Protein AF-A0A0A1ZE81-F1 (afdb_monomer_lite)

Foldseek 3Di:
DPDDQDQDPVSLVVQLVVVLVVDDDPPLVVSSVVSCVVCVVRNNCVVPVPVSVVSSCCVVPVVVVD

Secondary structure (DSSP, 8-state):
--S---SSHHHHHHHHHHHHHH---S-HHHHHHHHHHHTTT-HHHHH-HHHHHHHHHIIIIIS---

Structure (mmCIF, N/CA/C/O backbone):
data_AF-A0A0A1ZE81-F1
#
_entry.id   AF-A0A0A1ZE81-F1
#
loop_
_atom_site.group_PDB
_atom_site.id
_atom_site.type_symbol
_atom_site.label_atom_id
_atom_site.label_alt_id
_atom_site.label_comp_id
_atom_site.label_asym_id
_atom_site.label_entity_id
_atom_site.label_seq_id
_atom_site.pdbx_PDB_ins_code
_atom_site.Cartn_x
_atom_site.Cartn_y
_atom_site.Cartn_z
_atom_site.occupancy
_atom_site.B_iso_or_equiv
_atom_site.auth_seq_id
_atom_site.auth_comp_id
_atom_site.auth_asym_id
_atom_site.auth_atom_id
_atom_site.pdbx_PDB_model_num
ATOM 1 N N . MET A 1 1 ? -12.810 3.927 -13.614 1.00 44.91 1 MET A N 1
ATOM 2 C CA . MET A 1 1 ? -11.622 3.771 -14.474 1.00 44.91 1 MET A CA 1
ATOM 3 C C . MET A 1 1 ? -10.752 2.671 -13.876 1.00 44.91 1 MET A C 1
ATOM 5 O O . MET A 1 1 ? -9.768 2.966 -13.220 1.00 44.91 1 MET A O 1
ATOM 9 N N . LYS A 1 2 ? -11.116 1.396 -14.077 1.00 52.50 2 LYS A N 1
ATOM 10 C CA . LYS A 1 2 ? -10.054 0.400 -14.290 1.00 52.50 2 LYS A CA 1
ATOM 11 C C . LYS A 1 2 ? -9.378 0.827 -15.594 1.00 52.50 2 LYS A C 1
ATOM 13 O O . LYS A 1 2 ? -10.079 1.412 -16.410 1.00 52.50 2 LYS A O 1
ATOM 18 N N . ASP A 1 3 ? -8.068 0.684 -15.738 1.00 62.03 3 ASP A N 1
ATOM 19 C CA . ASP A 1 3 ? -7.430 0.328 -17.027 1.00 62.03 3 ASP A CA 1
ATOM 20 C C . ASP A 1 3 ? -6.004 0.839 -17.196 1.00 62.03 3 ASP A C 1
ATOM 22 O O . ASP A 1 3 ? -5.375 0.478 -18.186 1.00 62.03 3 ASP A O 1
ATOM 26 N N . LYS A 1 4 ? -5.424 1.601 -16.257 1.00 72.94 4 LYS A N 1
ATOM 27 C CA . LYS A 1 4 ? -3.983 1.896 -16.325 1.00 72.94 4 LYS A CA 1
ATOM 28 C C . LYS A 1 4 ? -3.330 1.902 -14.948 1.00 72.94 4 LYS A C 1
ATOM 30 O O . LYS A 1 4 ? -3.252 2.940 -14.302 1.00 72.94 4 LYS A O 1
ATOM 35 N N . LEU A 1 5 ? -2.864 0.727 -14.529 1.00 87.81 5 LEU A N 1
ATOM 36 C CA . LEU A 1 5 ? -1.827 0.622 -13.508 1.00 87.81 5 LEU A CA 1
ATOM 37 C C . LEU A 1 5 ? -0.481 0.861 -14.188 1.00 87.81 5 LEU A C 1
ATOM 39 O O . LEU A 1 5 ? -0.186 0.250 -15.216 1.00 87.81 5 LEU A O 1
ATOM 43 N N . TYR A 1 6 ? 0.324 1.748 -13.623 1.00 93.44 6 TYR A N 1
ATOM 44 C CA . TYR A 1 6 ? 1.663 2.036 -14.116 1.00 93.44 6 TYR A CA 1
ATOM 45 C C . TYR A 1 6 ? 2.708 1.514 -13.139 1.00 93.44 6 TYR A C 1
ATOM 47 O O . TYR A 1 6 ? 2.501 1.482 -11.925 1.00 93.44 6 TYR A O 1
ATOM 55 N N . ASP A 1 7 ? 3.864 1.142 -13.675 1.00 95.69 7 ASP A N 1
ATOM 56 C CA . ASP A 1 7 ? 5.036 0.789 -12.882 1.00 95.69 7 ASP A CA 1
ATOM 57 C C . ASP A 1 7 ? 5.723 2.053 -12.332 1.00 95.69 7 ASP A C 1
ATOM 59 O O . ASP A 1 7 ? 6.808 2.446 -12.755 1.00 95.69 7 ASP A O 1
ATOM 63 N N . ASN A 1 8 ? 5.029 2.771 -11.447 1.00 95.62 8 ASN A N 1
ATOM 64 C CA . ASN A 1 8 ? 5.571 3.916 -10.727 1.00 95.62 8 ASN A CA 1
ATOM 65 C C . ASN A 1 8 ? 4.891 4.109 -9.363 1.00 95.62 8 ASN A C 1
ATOM 67 O O . ASN A 1 8 ? 3.808 3.582 -9.088 1.00 95.62 8 ASN A O 1
ATOM 71 N N . ALA A 1 9 ? 5.555 4.892 -8.511 1.00 94.62 9 ALA A N 1
ATOM 72 C CA . ALA A 1 9 ? 5.103 5.154 -7.151 1.00 94.62 9 ALA A CA 1
ATOM 73 C C . ALA A 1 9 ? 3.766 5.909 -7.109 1.00 94.62 9 ALA A C 1
ATOM 75 O O . ALA A 1 9 ? 2.940 5.615 -6.254 1.00 94.62 9 ALA A O 1
ATOM 76 N N . ASP A 1 10 ? 3.522 6.839 -8.037 1.00 94.00 10 ASP A N 1
ATOM 77 C CA . ASP A 1 10 ? 2.294 7.642 -8.046 1.00 94.00 10 ASP A CA 1
ATOM 78 C C . ASP A 1 10 ? 1.054 6.791 -8.341 1.00 94.00 10 ASP A C 1
ATOM 80 O O . ASP A 1 10 ? 0.049 6.896 -7.639 1.00 94.00 10 ASP A O 1
ATOM 84 N N . SER A 1 11 ? 1.140 5.889 -9.322 1.00 95.12 11 SER A N 1
ATOM 85 C CA . SER A 1 11 ? 0.087 4.917 -9.626 1.00 95.12 11 SER A CA 1
ATOM 86 C C . SER A 1 11 ? -0.172 4.008 -8.431 1.00 95.12 11 SER A C 1
ATOM 88 O O . SER A 1 11 ? -1.319 3.855 -8.017 1.00 95.12 11 SER A O 1
ATOM 90 N N . PHE A 1 12 ? 0.891 3.463 -7.829 1.00 96.12 12 PHE A N 1
ATOM 91 C CA . PHE A 1 12 ? 0.761 2.617 -6.643 1.00 96.12 12 PHE A CA 1
ATOM 92 C C . PHE A 1 12 ? 0.127 3.373 -5.473 1.00 96.12 12 PHE A C 1
ATOM 94 O O . PHE A 1 12 ? -0.700 2.828 -4.752 1.00 96.12 12 PHE A O 1
ATOM 101 N N . ALA A 1 13 ? 0.472 4.647 -5.300 1.00 94.88 13 ALA A N 1
ATOM 102 C CA . ALA A 1 13 ? -0.043 5.491 -4.236 1.00 94.88 13 ALA A CA 1
ATOM 103 C C . ALA A 1 13 ? -1.542 5.770 -4.361 1.00 94.88 13 ALA A C 1
ATOM 105 O O . ALA A 1 13 ? -2.218 5.861 -3.339 1.00 94.88 13 ALA A O 1
ATOM 106 N N . VAL A 1 14 ? -2.057 5.908 -5.583 1.00 94.12 14 VAL A N 1
ATOM 107 C CA . VAL A 1 14 ? -3.499 6.044 -5.822 1.00 94.12 14 VAL A CA 1
ATOM 108 C C . VAL A 1 14 ? -4.214 4.752 -5.434 1.00 94.12 14 VAL A C 1
ATOM 110 O O . VAL A 1 14 ? -5.114 4.800 -4.600 1.00 94.12 14 VAL A O 1
ATOM 113 N N . SER A 1 15 ? -3.765 3.603 -5.949 1.00 95.31 15 SER A N 1
ATOM 114 C CA . SER A 1 15 ? -4.375 2.304 -5.632 1.00 95.31 15 SER A CA 1
ATOM 115 C C . SER A 1 15 ? -4.285 1.959 -4.143 1.00 95.31 15 SER A C 1
ATOM 117 O O . SER A 1 15 ? -5.242 1.454 -3.564 1.00 95.31 15 SER A O 1
ATOM 119 N N . PHE A 1 16 ? -3.165 2.283 -3.492 1.00 95.81 16 PHE A N 1
ATOM 120 C CA . PHE A 1 16 ? -3.001 2.105 -2.050 1.00 95.81 16 PHE A CA 1
ATOM 121 C C . PHE A 1 16 ? -4.020 2.932 -1.260 1.00 95.81 16 PHE A C 1
ATOM 123 O O . PHE A 1 16 ? -4.668 2.400 -0.364 1.00 95.81 16 PHE A O 1
ATOM 130 N N . ASP A 1 17 ? -4.187 4.217 -1.594 1.00 94.69 17 ASP A N 1
ATOM 131 C CA . ASP A 1 17 ? -5.121 5.112 -0.897 1.00 94.69 17 ASP A CA 1
ATOM 132 C C . ASP A 1 17 ? -6.589 4.682 -1.080 1.00 94.69 17 ASP A C 1
ATOM 134 O O . ASP A 1 17 ? -7.412 4.916 -0.190 1.00 94.69 17 ASP A O 1
ATOM 138 N N . GLU A 1 18 ? -6.921 4.084 -2.227 1.00 93.94 18 GLU A N 1
ATOM 139 C CA . GLU A 1 18 ? -8.243 3.524 -2.518 1.00 93.94 18 GLU A CA 1
ATOM 140 C C . GLU A 1 18 ? -8.520 2.283 -1.666 1.00 93.94 18 GLU A C 1
ATOM 142 O O . GLU A 1 18 ? -9.485 2.278 -0.898 1.00 93.94 18 GLU A O 1
ATOM 147 N N . GLU A 1 19 ? -7.649 1.272 -1.722 1.00 95.19 19 GLU A N 1
ATOM 148 C CA . GLU A 1 19 ? -7.850 0.027 -0.970 1.00 95.19 19 GLU A CA 1
ATOM 149 C C . GLU A 1 19 ? -7.742 0.229 0.543 1.00 95.19 19 GLU A C 1
ATOM 151 O O . GLU A 1 19 ? -8.494 -0.370 1.311 1.00 95.19 19 GLU A O 1
ATOM 156 N N . TRP A 1 20 ? -6.887 1.143 1.005 1.00 95.50 20 TRP A N 1
ATOM 157 C CA . TRP A 1 20 ? -6.752 1.463 2.427 1.00 95.50 20 TRP A CA 1
ATOM 158 C C . TRP A 1 20 ? -8.076 1.880 3.081 1.00 95.50 20 TRP A C 1
ATOM 160 O O . TRP A 1 20 ? -8.323 1.571 4.251 1.00 95.50 20 TRP A O 1
ATOM 170 N N . LYS A 1 21 ? -8.949 2.577 2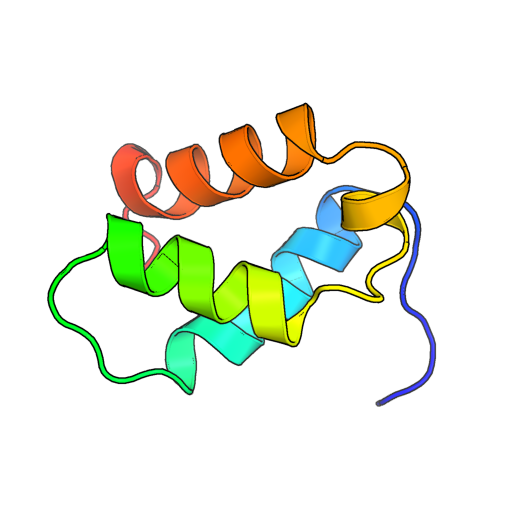.348 1.00 93.56 21 LYS A N 1
ATOM 171 C CA . LYS A 1 21 ? -10.263 3.011 2.851 1.00 93.56 21 LYS A CA 1
ATOM 172 C C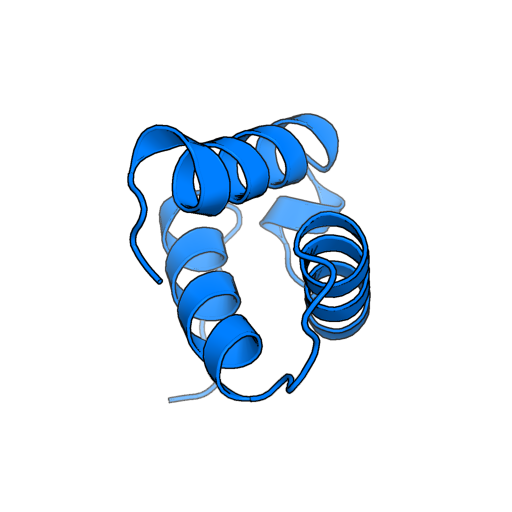 . LYS A 1 21 ? -11.278 1.870 2.924 1.00 93.56 21 LYS A C 1
ATOM 174 O O . LYS A 1 21 ? -12.230 1.978 3.689 1.00 93.56 21 LYS A O 1
ATOM 179 N N . ASN A 1 22 ? -11.064 0.797 2.166 1.00 93.56 22 ASN A N 1
ATOM 180 C CA . ASN A 1 22 ? -11.970 -0.350 2.093 1.00 93.56 22 ASN A CA 1
ATOM 181 C C . ASN A 1 22 ? -11.690 -1.403 3.176 1.00 93.56 22 ASN A C 1
ATOM 183 O O . ASN A 1 22 ? -12.514 -2.288 3.398 1.00 93.56 22 ASN A O 1
ATOM 187 N N . ILE A 1 23 ? -10.540 -1.323 3.853 1.00 94.06 23 ILE A N 1
ATOM 188 C CA . ILE A 1 23 ? -10.151 -2.274 4.897 1.00 94.06 23 ILE A CA 1
ATOM 189 C C . ILE A 1 23 ? -10.409 -1.669 6.274 1.00 94.06 23 ILE A C 1
ATOM 191 O O . ILE A 1 23 ? -9.761 -0.698 6.668 1.00 94.06 23 ILE A O 1
ATOM 195 N N . ASP A 1 24 ? -11.294 -2.291 7.046 1.00 93.44 24 ASP A N 1
ATOM 196 C CA . ASP A 1 24 ? -11.436 -1.997 8.470 1.00 93.44 24 ASP A CA 1
ATOM 197 C C . ASP A 1 24 ? -10.437 -2.839 9.281 1.00 93.44 24 ASP A C 1
ATOM 199 O O . ASP A 1 24 ? -10.467 -4.074 9.259 1.00 93.44 24 ASP A O 1
ATOM 203 N N . CYS A 1 25 ? -9.463 -2.174 9.903 1.00 93.50 25 CYS A N 1
ATOM 204 C CA . CYS A 1 25 ? -8.411 -2.811 10.692 1.00 93.50 25 CYS A CA 1
ATOM 205 C C . CYS A 1 25 ? -7.689 -1.767 11.556 1.00 93.50 25 CYS A C 1
ATOM 207 O O . CYS A 1 25 ? -7.158 -0.789 11.027 1.00 93.50 25 CYS A O 1
ATOM 209 N N . GLU A 1 26 ? -7.653 -1.993 12.871 1.00 92.06 26 GLU A N 1
ATOM 210 C CA . GLU A 1 26 ? -7.016 -1.084 13.837 1.00 92.06 26 GLU A CA 1
ATOM 211 C C . GLU A 1 26 ? -5.482 -1.184 13.838 1.00 92.06 26 GLU A C 1
ATOM 213 O O . GLU A 1 26 ? -4.791 -0.181 14.027 1.00 92.06 26 GLU A O 1
ATOM 218 N N . ASP A 1 27 ? -4.927 -2.378 13.596 1.00 95.06 27 ASP A N 1
ATOM 219 C CA . ASP A 1 27 ? -3.479 -2.555 13.474 1.00 95.06 27 ASP A CA 1
ATOM 220 C C . ASP A 1 27 ? -3.009 -2.048 12.107 1.00 95.06 27 ASP A C 1
ATOM 222 O O . ASP A 1 27 ? -3.183 -2.697 11.075 1.00 95.06 27 ASP A O 1
ATOM 226 N N . LEU A 1 28 ? -2.378 -0.874 12.114 1.00 93.50 28 LEU A N 1
ATOM 227 C CA . LEU A 1 28 ? -1.898 -0.202 10.910 1.00 93.50 28 LEU A CA 1
ATOM 228 C C . LEU A 1 28 ? -0.892 -1.035 10.111 1.00 93.50 28 LEU A C 1
ATOM 230 O O . LEU A 1 28 ? -0.895 -0.958 8.885 1.00 93.50 28 LEU A O 1
ATOM 234 N N . ARG A 1 29 ? -0.032 -1.826 10.762 1.00 94.31 29 ARG A N 1
ATOM 235 C CA . ARG A 1 29 ? 0.949 -2.661 10.050 1.00 94.31 29 ARG A CA 1
ATOM 236 C C . ARG A 1 29 ? 0.254 -3.833 9.377 1.00 94.31 29 ARG A C 1
ATOM 238 O O . ARG A 1 29 ? 0.472 -4.057 8.190 1.00 94.31 29 ARG A O 1
ATOM 245 N N . LEU A 1 30 ? -0.649 -4.494 10.097 1.00 96.06 30 LEU A N 1
ATOM 246 C CA . LEU A 1 30 ? -1.475 -5.559 9.530 1.00 96.06 30 LEU A CA 1
ATOM 247 C C . LEU A 1 30 ? -2.361 -5.038 8.390 1.00 96.06 30 LEU A C 1
ATOM 249 O O . LEU A 1 30 ? -2.555 -5.715 7.384 1.00 96.06 30 LEU A O 1
ATOM 253 N N . LYS A 1 31 ? -2.883 -3.816 8.520 1.00 96.88 31 LYS A N 1
ATOM 254 C CA . LYS A 1 31 ? -3.668 -3.162 7.473 1.00 96.88 31 LYS A CA 1
ATOM 255 C C . LYS A 1 31 ? -2.835 -2.896 6.218 1.00 96.88 31 LYS A C 1
ATOM 257 O O . LYS A 1 31 ? -3.335 -3.140 5.123 1.00 96.88 31 LYS A O 1
ATOM 262 N N . ILE A 1 32 ? -1.574 -2.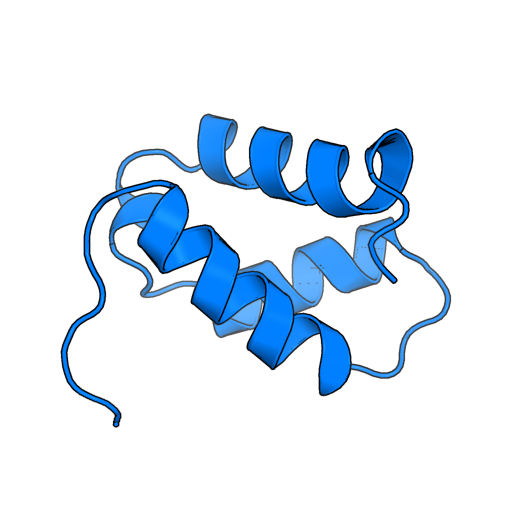465 6.356 1.00 96.50 32 ILE A N 1
ATOM 263 C CA . ILE A 1 32 ? -0.641 -2.342 5.218 1.00 96.50 32 ILE A CA 1
ATOM 264 C C . ILE A 1 32 ? -0.488 -3.696 4.523 1.00 96.50 32 ILE A C 1
ATOM 266 O O . ILE A 1 32 ? -0.616 -3.758 3.303 1.00 96.50 32 ILE A O 1
ATOM 270 N N . ASP A 1 33 ? -0.258 -4.770 5.278 1.00 97.31 33 ASP A N 1
ATOM 271 C CA . ASP A 1 33 ? -0.060 -6.103 4.703 1.00 97.31 33 ASP A CA 1
ATOM 272 C C . ASP A 1 33 ? -1.296 -6.571 3.916 1.00 97.31 33 ASP A C 1
ATOM 274 O O . ASP A 1 33 ? -1.164 -7.008 2.774 1.00 97.31 33 ASP A O 1
ATOM 278 N N . LYS A 1 34 ? -2.506 -6.353 4.445 1.00 97.44 34 LYS A N 1
ATOM 279 C CA . LYS A 1 34 ? -3.760 -6.652 3.729 1.00 97.44 34 LYS A CA 1
ATOM 280 C C . LYS A 1 34 ? -3.928 -5.838 2.442 1.00 97.44 34 LYS A C 1
ATOM 282 O O . LYS A 1 34 ? -4.367 -6.377 1.431 1.00 97.44 34 LYS A O 1
ATOM 287 N N . VAL A 1 35 ? -3.575 -4.548 2.445 1.00 97.00 35 VAL A N 1
ATOM 288 C CA . VAL A 1 35 ? -3.598 -3.737 1.211 1.00 97.00 35 VAL A CA 1
ATOM 289 C C . VAL A 1 35 ? -2.596 -4.280 0.190 1.00 97.00 35 VAL A C 1
ATOM 291 O O . VAL A 1 35 ? -2.888 -4.312 -1.002 1.00 97.00 35 VAL A O 1
ATOM 294 N N . PHE A 1 36 ? -1.427 -4.743 0.634 1.00 97.19 36 PHE A N 1
ATOM 295 C CA . PHE A 1 36 ? -0.418 -5.328 -0.253 1.00 97.19 36 PHE A CA 1
ATOM 296 C C . PHE A 1 36 ? -0.892 -6.638 -0.879 1.00 97.19 36 PHE A C 1
ATOM 298 O O . PHE A 1 36 ? -0.608 -6.875 -2.049 1.00 97.19 36 PHE A O 1
ATOM 305 N N . GLU A 1 37 ? -1.641 -7.459 -0.144 1.00 96.88 37 GLU A N 1
ATOM 306 C CA . GLU A 1 37 ? -2.275 -8.664 -0.689 1.00 96.88 37 GLU A CA 1
ATOM 307 C C . GLU A 1 37 ? -3.281 -8.318 -1.798 1.00 96.88 37 GLU A C 1
ATOM 309 O O . GLU A 1 37 ? -3.240 -8.921 -2.874 1.00 96.88 37 GLU A O 1
ATOM 314 N N . LEU A 1 38 ? -4.124 -7.299 -1.585 1.00 96.12 38 LEU A N 1
ATOM 315 C CA . LEU A 1 38 ? -5.082 -6.819 -2.594 1.00 96.12 38 LEU A CA 1
ATOM 316 C C . LEU A 1 38 ? -4.398 -6.215 -3.828 1.00 96.12 38 LEU A C 1
ATOM 318 O O . LEU A 1 38 ? -4.917 -6.322 -4.937 1.00 96.12 38 LEU A O 1
ATOM 322 N N . LEU A 1 39 ? -3.230 -5.598 -3.645 1.00 96.06 39 LEU A N 1
ATOM 323 C CA . LEU A 1 39 ? -2.438 -4.980 -4.710 1.00 96.06 39 LEU A CA 1
ATOM 324 C C . LEU A 1 39 ? -1.318 -5.886 -5.236 1.00 96.06 39 LEU A C 1
ATOM 326 O O . LEU A 1 39 ? -0.411 -5.384 -5.900 1.00 96.06 39 LEU A O 1
ATOM 330 N N . SER A 1 40 ? -1.365 -7.192 -4.962 1.00 96.12 40 SER A N 1
ATOM 331 C CA . SER A 1 40 ? -0.306 -8.155 -5.310 1.00 96.12 40 SER A CA 1
ATOM 332 C C . SER A 1 40 ? 0.063 -8.165 -6.800 1.00 96.12 40 SER A C 1
ATOM 334 O O . SER A 1 40 ? 1.229 -8.365 -7.130 1.00 96.12 40 SER A O 1
ATOM 336 N N . ASP A 1 41 ? -0.887 -7.839 -7.680 1.00 95.31 41 ASP A N 1
ATOM 337 C CA . ASP A 1 41 ? -0.683 -7.737 -9.131 1.00 95.31 41 ASP A CA 1
ATOM 338 C C . ASP A 1 41 ? -0.308 -6.319 -9.619 1.00 95.31 41 ASP A C 1
ATOM 340 O O . ASP A 1 41 ? -0.195 -6.073 -10.824 1.00 95.31 41 ASP A O 1
ATOM 344 N N . HIS A 1 42 ? -0.115 -5.345 -8.720 1.00 96.19 42 HIS A N 1
ATOM 345 C CA . HIS A 1 42 ? 0.249 -3.985 -9.116 1.00 96.19 42 HIS A CA 1
ATOM 346 C C . HIS A 1 42 ? 1.689 -3.954 -9.675 1.00 96.19 42 HIS A C 1
ATOM 348 O O . HIS A 1 42 ? 2.621 -4.334 -8.960 1.00 96.19 42 HIS A O 1
ATOM 354 N N . PRO A 1 43 ? 1.932 -3.412 -10.891 1.00 96.75 43 PRO A N 1
ATOM 355 C CA . PRO A 1 43 ? 3.245 -3.446 -11.545 1.00 96.75 43 PRO A CA 1
ATOM 356 C C . PRO A 1 43 ? 4.390 -2.920 -10.673 1.00 96.75 43 PRO A C 1
ATOM 358 O O . PRO A 1 43 ? 5.425 -3.564 -10.557 1.00 96.75 43 PRO A O 1
ATOM 361 N N . PHE A 1 44 ? 4.170 -1.794 -9.987 1.00 97.50 44 PHE A N 1
ATOM 362 C CA . PHE A 1 44 ? 5.160 -1.212 -9.076 1.00 97.50 44 PHE A CA 1
ATOM 363 C C . PHE A 1 44 ? 5.453 -2.060 -7.830 1.00 97.50 44 PHE A C 1
ATOM 365 O O . P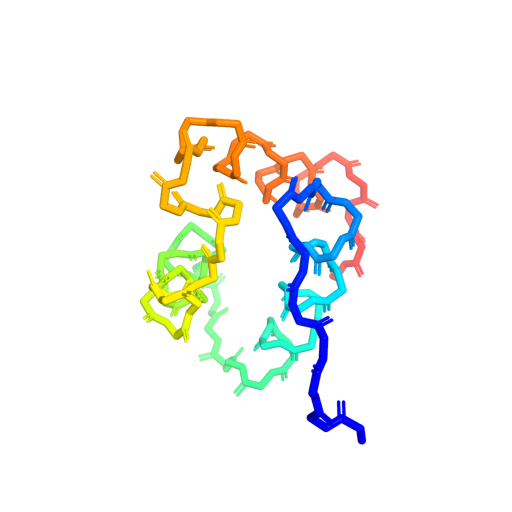HE A 1 44 ? 6.577 -2.048 -7.327 1.00 97.50 44 PHE A O 1
ATOM 372 N N . LEU A 1 45 ? 4.462 -2.798 -7.315 1.00 97.12 45 LEU A N 1
ATOM 373 C CA . LEU A 1 45 ? 4.685 -3.683 -6.173 1.00 97.12 45 LEU A CA 1
ATOM 374 C C . LEU A 1 45 ? 5.531 -4.889 -6.595 1.00 97.12 45 LEU A C 1
ATOM 376 O O . LEU A 1 45 ? 6.436 -5.282 -5.864 1.00 97.12 45 LEU A O 1
ATOM 380 N N . LEU A 1 46 ? 5.277 -5.421 -7.793 1.00 96.81 46 LEU A N 1
ATOM 381 C CA . LEU A 1 46 ? 6.047 -6.518 -8.378 1.00 96.81 46 LEU A CA 1
ATOM 382 C C . LEU A 1 46 ? 7.484 -6.103 -8.723 1.00 96.81 46 LEU A C 1
ATOM 384 O O . LEU A 1 46 ? 8.425 -6.834 -8.419 1.00 96.81 46 LEU A O 1
ATOM 388 N N . SER A 1 47 ? 7.669 -4.935 -9.343 1.00 97.44 47 SER A N 1
ATOM 389 C CA . SER A 1 47 ? 8.982 -4.457 -9.791 1.00 97.44 47 SER A CA 1
ATOM 390 C C . SER A 1 47 ? 9.847 -3.928 -8.641 1.00 97.44 47 SER A C 1
ATOM 392 O O . SER A 1 47 ? 11.068 -4.087 -8.655 1.00 97.44 47 SER A O 1
ATOM 394 N N . ASN A 1 48 ? 9.231 -3.290 -7.638 1.00 97.00 48 ASN A N 1
ATOM 395 C CA . ASN A 1 48 ? 9.913 -2.537 -6.586 1.00 97.00 48 ASN A CA 1
ATOM 396 C C . ASN A 1 48 ? 9.281 -2.747 -5.190 1.00 97.00 48 ASN A C 1
ATOM 398 O O . ASN A 1 48 ? 8.949 -1.770 -4.506 1.00 97.00 48 ASN A O 1
ATOM 402 N N . PRO A 1 49 ? 9.182 -3.994 -4.689 1.00 96.56 49 PRO A N 1
ATOM 403 C CA . PRO A 1 49 ? 8.442 -4.311 -3.462 1.00 96.56 49 PRO A CA 1
ATOM 404 C C . PRO A 1 49 ? 8.969 -3.578 -2.222 1.00 96.56 49 PRO A C 1
ATOM 406 O O . PRO A 1 49 ? 8.200 -3.081 -1.396 1.00 96.56 49 PRO A O 1
ATOM 409 N N . THR A 1 50 ? 10.291 -3.434 -2.113 1.00 97.38 50 THR A N 1
ATOM 410 C CA . THR A 1 50 ? 10.935 -2.703 -1.012 1.00 97.38 50 THR A CA 1
ATOM 411 C C . THR A 1 50 ? 10.540 -1.226 -0.997 1.00 97.38 50 THR A C 1
ATOM 413 O O . THR A 1 50 ? 10.282 -0.665 0.068 1.00 97.38 50 THR A O 1
ATOM 416 N N . ASN A 1 51 ? 10.487 -0.578 -2.164 1.00 96.94 51 ASN A N 1
ATOM 417 C CA . ASN A 1 51 ? 10.119 0.836 -2.252 1.00 96.94 51 ASN A CA 1
ATOM 418 C C . ASN A 1 51 ? 8.611 1.032 -2.094 1.00 96.94 51 ASN A C 1
ATOM 420 O O . ASN A 1 51 ? 8.205 1.989 -1.436 1.00 96.94 51 ASN A O 1
ATOM 424 N N . ALA A 1 52 ? 7.792 0.109 -2.605 1.00 97.56 52 ALA A N 1
ATOM 425 C CA . ALA A 1 52 ? 6.357 0.084 -2.350 1.00 97.56 52 ALA A CA 1
ATOM 426 C C . ALA A 1 52 ? 6.068 0.063 -0.839 1.00 97.56 52 ALA A C 1
ATOM 428 O O . ALA A 1 52 ? 5.304 0.899 -0.351 1.00 97.56 52 ALA A O 1
ATOM 429 N N . ARG A 1 53 ? 6.743 -0.806 -0.066 1.00 97.00 53 ARG A N 1
ATOM 430 C CA . ARG A 1 53 ? 6.587 -0.859 1.402 1.00 97.00 53 ARG A CA 1
ATOM 431 C C . ARG A 1 53 ? 6.999 0.438 2.087 1.00 97.00 53 ARG A C 1
ATOM 433 O O . ARG A 1 53 ? 6.214 0.982 2.858 1.00 97.00 53 ARG A O 1
ATOM 440 N N . LYS A 1 54 ? 8.172 0.984 1.756 1.00 96.62 54 LYS A N 1
ATOM 441 C CA . LYS A 1 54 ? 8.620 2.281 2.298 1.00 96.62 54 LYS A CA 1
ATOM 442 C C . LYS A 1 54 ? 7.619 3.401 2.011 1.00 96.62 54 LYS A C 1
ATOM 444 O O . LYS A 1 54 ? 7.369 4.235 2.875 1.00 96.62 54 LYS A O 1
ATOM 449 N N . MET A 1 55 ? 7.035 3.421 0.812 1.00 95.19 55 MET A N 1
ATOM 450 C CA . MET A 1 55 ? 6.030 4.411 0.427 1.00 95.19 55 MET A CA 1
ATOM 451 C C . MET A 1 55 ? 4.751 4.275 1.262 1.00 95.19 55 MET A C 1
ATOM 453 O O . MET A 1 55 ? 4.230 5.282 1.744 1.00 95.19 55 MET A O 1
ATOM 457 N N . ALA A 1 56 ? 4.259 3.050 1.455 1.00 95.69 56 ALA A N 1
ATOM 458 C CA . ALA A 1 56 ? 3.086 2.776 2.281 1.00 95.69 56 ALA A CA 1
ATOM 459 C C . ALA A 1 56 ? 3.313 3.192 3.741 1.00 95.69 56 ALA A C 1
ATOM 461 O O . ALA A 1 56 ? 2.523 3.951 4.301 1.00 95.69 56 ALA A O 1
ATOM 462 N N . GLU A 1 57 ? 4.438 2.782 4.329 1.00 95.44 57 GLU A N 1
ATOM 463 C CA . GLU A 1 57 ? 4.825 3.158 5.692 1.00 95.44 57 GLU A CA 1
ATOM 464 C C . GLU A 1 57 ? 4.952 4.677 5.848 1.00 95.44 57 GLU A C 1
ATOM 466 O O . GLU A 1 57 ? 4.408 5.249 6.793 1.00 95.44 57 GLU A O 1
ATOM 471 N N . PHE A 1 58 ? 5.604 5.359 4.903 1.00 93.75 58 PHE A N 1
ATOM 472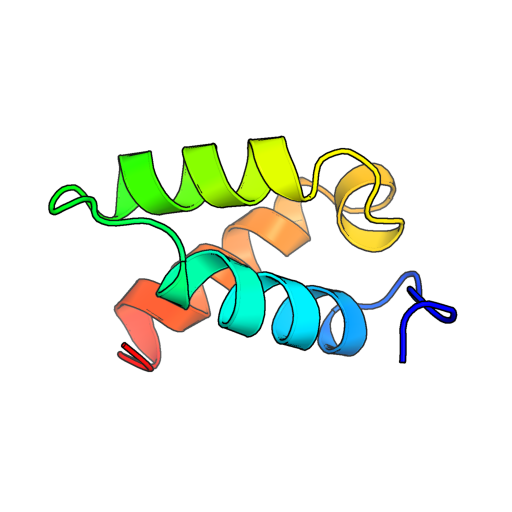 C CA . PHE A 1 58 ? 5.733 6.817 4.923 1.00 93.75 58 PHE A CA 1
ATOM 473 C C . PHE A 1 58 ? 4.368 7.517 4.870 1.00 93.75 58 PHE A C 1
ATOM 475 O O . PHE A 1 58 ? 4.110 8.470 5.608 1.00 93.75 58 PHE A O 1
ATOM 482 N N . ARG A 1 59 ? 3.453 7.034 4.028 1.00 91.38 59 ARG A N 1
ATOM 483 C CA . ARG A 1 59 ? 2.107 7.609 3.895 1.00 91.38 59 ARG A CA 1
ATOM 484 C C . ARG A 1 59 ? 1.266 7.435 5.156 1.00 91.38 59 ARG A C 1
ATOM 486 O O . ARG A 1 59 ? 0.585 8.379 5.556 1.00 91.38 59 ARG A O 1
ATOM 493 N N . VAL A 1 60 ? 1.338 6.265 5.783 1.00 93.12 60 VAL A N 1
ATOM 494 C CA . VAL A 1 60 ? 0.581 5.951 7.001 1.00 93.12 60 VAL A CA 1
ATOM 495 C C . VAL A 1 60 ? 1.179 6.667 8.213 1.00 93.12 60 VAL A C 1
ATOM 497 O O . VAL A 1 60 ? 0.475 7.392 8.911 1.00 93.12 60 VAL A O 1
ATOM 500 N N . PHE A 1 61 ? 2.482 6.523 8.456 1.00 92.69 61 PHE A N 1
ATOM 501 C CA . PHE A 1 61 ? 3.101 6.978 9.703 1.00 92.69 61 P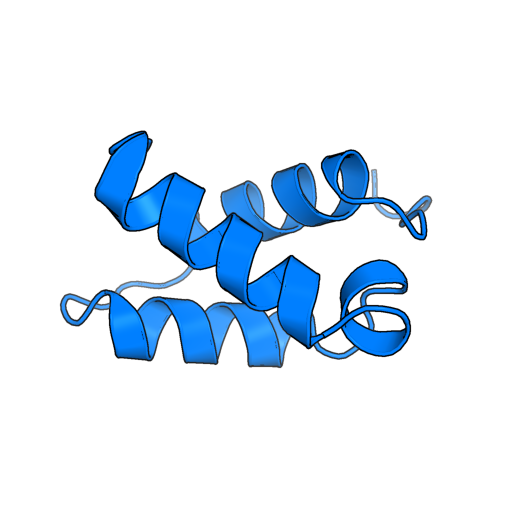HE A CA 1
ATOM 502 C C . PHE A 1 61 ? 3.620 8.418 9.655 1.00 92.69 61 PHE A C 1
ATOM 504 O O . PHE A 1 61 ? 3.578 9.108 10.673 1.00 92.69 61 PHE A O 1
ATOM 511 N N . SER A 1 62 ? 4.118 8.888 8.507 1.00 88.31 62 SER A N 1
ATOM 512 C CA . SER A 1 62 ? 4.723 10.225 8.398 1.00 88.31 62 SER A CA 1
ATOM 513 C C . SER A 1 62 ? 3.733 11.278 7.914 1.00 88.31 62 SER A C 1
ATOM 515 O O . SER A 1 62 ? 3.643 12.344 8.517 1.00 88.31 62 SER A O 1
ATOM 517 N N . LEU A 1 63 ? 2.967 10.989 6.858 1.00 81.75 63 LEU A N 1
ATOM 518 C CA . LEU A 1 63 ? 1.975 11.937 6.337 1.00 81.75 63 LEU A CA 1
ATOM 519 C C . LEU A 1 63 ? 0.669 11.945 7.139 1.00 81.75 63 LEU A C 1
ATOM 521 O O . LEU A 1 63 ? -0.092 12.900 6.999 1.00 81.75 63 LEU A O 1
ATOM 525 N N . LYS A 1 64 ? 0.404 10.903 7.949 1.00 76.50 64 LYS A N 1
ATOM 526 C CA . LYS A 1 64 ? -0.874 10.690 8.658 1.00 76.50 64 LYS A CA 1
ATOM 527 C C . LYS A 1 64 ? -2.067 10.935 7.738 1.00 76.50 64 LYS A C 1
ATOM 529 O O . LYS A 1 64 ? -3.019 11.629 8.086 1.00 76.50 64 LYS A O 1
ATOM 534 N N . LYS A 1 65 ? -1.970 10.434 6.506 1.00 65.06 65 LYS A N 1
ATOM 535 C CA . LYS A 1 65 ? -2.950 10.726 5.455 1.00 65.06 65 LYS A CA 1
ATOM 536 C C . LYS A 1 65 ? -4.305 10.032 5.700 1.00 65.06 65 LYS A C 1
ATOM 538 O O . LYS A 1 65 ? -5.187 10.133 4.850 1.00 65.06 65 LYS A O 1
ATOM 543 N N . PHE A 1 66 ? -4.441 9.346 6.839 1.00 66.94 66 PHE A N 1
ATOM 544 C CA . PHE A 1 66 ? -5.538 8.486 7.258 1.00 66.94 66 PHE A CA 1
ATOM 545 C C . PHE A 1 66 ? -5.701 8.524 8.774 1.00 66.94 66 PHE A C 1
ATOM 547 O O . PHE A 1 66 ? -4.663 8.676 9.462 1.00 66.94 66 PHE A O 1
#

Sequence (66 aa):
MKDKLYDNADSFAVSFDEEWKNIDCEDLRLKIDKVFELLSDHPFLLSNPTNARKMAEFRVFSLKKF

Organism: NCBI:txid59925

pLDDT: mean 91.56, std 10.69, range [44.91, 97.56]

Radius of gyration: 11.03 Å; chains: 1; bounding box: 23×21×31 Å